Protein AF-A0A0F8Y7G0-F1 (afdb_monomer)

Foldseek 3Di:
DPPPPDDDDDDDDDADPVNLVVLWQEAQDDCFAADPPPRHGDDSHPPHCLGLNDCAAQADRVRPTHDPVQAQDQDPPRRHHRHHNVSSVRHDHHHDDPDDDDDCCQLVPVVRVVCVVVVHDSVVSD

Mean predicted aligned error: 4.8 Å

Organism: NCBI:txid412755

Secondary structure (DSSP, 8-state):
---TT--S-----PPPHHHHHHHEEEE------B-TTT-PBPTTSTT-HHHH--SSTTB-TTSSSBSGGGTTPBPTTT--B-S-GGGGGT-EEE---SS----HHHHTSSS-HHHHHHT--TTT--

InterPro domains:
  IPR007080 RNA polymerase Rpb1, domain 1 [PF04997] (7-109)
  IPR044893 RNA polymerase Rpb1, clamp domain superfamily [G3DSA:4.10.860.120] (2-116)
  IPR045867 DNA-directed RNA polymerase, subunit beta-prime [PTHR19376] (12-110)

Nearest PDB structures (foldseek):
  8e8m-assembly1_D  TM=9.750E-01  e=1.358E-19  Mycobacterium tuberculosis
  5zx3-assembly1_D  TM=9.819E-01  e=9.421E-19  Mycobacterium tuberculosis H37Rv
  6xl5-assembly1_D  TM=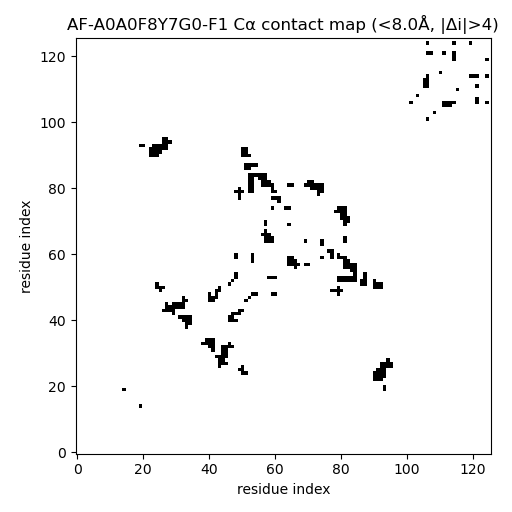9.840E-01  e=1.011E-16  Escherichia coli O157:H7
  8f1k-assembly1_J  TM=9.764E-01  e=1.235E-16  Escherichia coli
  6byu-assembly1_D  TM=9.420E-01  e=9.456E-17  Escherichia coli K-12

Solvent-accessible surface area (backbone atoms only — not comparable to full-atom values): 7721 Å² total; per-residue (Å²): 130,83,68,87,86,74,75,94,78,88,88,85,77,88,80,52,74,67,54,53,56,70,61,31,52,36,68,48,81,38,92,49,45,59,37,88,88,77,72,41,55,30,82,46,11,80,52,13,31,52,40,31,34,17,88,43,66,19,28,25,88,79,60,83,51,62,47,69,91,48,60,75,42,61,35,91,87,61,53,15,41,14,39,57,32,69,46,48,80,73,45,37,68,41,68,85,68,98,63,92,78,84,62,58,71,39,56,75,30,88,78,33,54,50,26,68,73,70,77,43,59,74,77,80,78,106

Radius of gyration: 20.08 Å; Cα contacts (8 Å, |Δi|>4): 183; chains: 1; bounding box: 44×41×51 Å

pLDDT: mean 94.13, std 6.14, range [52.28, 98.06]

Sequence (126 aa):
MLDVNYFDALKIGLTSPEQIRGWSSGEVKKPETINYRTLRPEKDGLFCEKIFGPTKDWECYCGKYKRVRFKGIICERCGVEVTRAKVRRDRMGHIELAAPVSHIWYFKGVPSRMGYFLDIAPKDLE

Structure (mmCIF, N/CA/C/O backbone):
data_AF-A0A0F8Y7G0-F1
#
_entry.id   AF-A0A0F8Y7G0-F1
#
loop_
_atom_site.group_PDB
_atom_site.id
_atom_site.type_symbol
_atom_site.label_atom_id
_atom_site.label_alt_id
_atom_site.label_comp_id
_atom_site.label_asym_id
_atom_site.label_entity_id
_atom_site.label_seq_id
_atom_site.pdbx_PDB_ins_code
_atom_site.Cartn_x
_atom_site.Cartn_y
_atom_site.Cartn_z
_atom_site.occupancy
_atom_site.B_iso_or_equiv
_atom_site.auth_seq_id
_atom_site.auth_comp_id
_atom_site.auth_asym_id
_atom_site.auth_atom_id
_atom_site.pdbx_PDB_model_num
ATOM 1 N N . MET A 1 1 ? 2.924 -16.563 15.384 1.00 52.28 1 MET A N 1
ATOM 2 C CA . MET A 1 1 ? 3.993 -15.581 15.114 1.00 52.28 1 MET A CA 1
ATOM 3 C C . MET A 1 1 ? 5.162 -16.422 14.659 1.00 52.28 1 MET A C 1
ATOM 5 O O . MET A 1 1 ? 5.548 -17.290 15.427 1.00 52.28 1 MET A O 1
ATOM 9 N N . LEU A 1 2 ? 5.567 -16.316 13.392 1.00 56.53 2 LEU A N 1
ATOM 10 C CA . LEU A 1 2 ? 6.692 -17.100 12.875 1.00 56.53 2 LEU A CA 1
ATOM 11 C C . LEU A 1 2 ? 7.938 -16.725 13.684 1.00 56.53 2 LEU A C 1
ATOM 13 O O . LEU A 1 2 ? 8.162 -15.536 13.921 1.00 56.53 2 LEU A O 1
ATOM 17 N N . ASP A 1 3 ? 8.678 -17.720 14.168 1.00 72.00 3 ASP A N 1
ATOM 18 C CA . ASP A 1 3 ? 9.954 -17.487 14.836 1.00 72.00 3 ASP A CA 1
ATOM 19 C C . ASP A 1 3 ? 10.945 -16.996 13.779 1.00 72.00 3 ASP A C 1
ATOM 21 O O . ASP A 1 3 ? 11.350 -17.740 12.889 1.00 72.00 3 ASP A O 1
ATOM 25 N N . VAL A 1 4 ? 11.263 -15.704 13.824 1.00 78.25 4 VAL A N 1
ATOM 26 C CA . VAL A 1 4 ? 12.094 -15.033 12.813 1.00 78.25 4 VAL A CA 1
ATOM 27 C C . VAL A 1 4 ? 13.563 -15.469 12.917 1.00 78.25 4 VAL A C 1
ATOM 29 O O . VAL A 1 4 ? 14.368 -15.102 12.069 1.00 78.25 4 VAL A O 1
ATOM 32 N N . ASN A 1 5 ? 13.924 -16.237 13.951 1.00 86.12 5 ASN A N 1
ATOM 33 C CA . ASN A 1 5 ? 15.307 -16.617 14.230 1.00 86.12 5 ASN A CA 1
ATOM 34 C C . ASN A 1 5 ? 15.734 -17.936 13.574 1.00 86.12 5 ASN A C 1
ATOM 36 O O . ASN A 1 5 ? 16.922 -18.243 13.588 1.00 86.12 5 ASN A O 1
ATOM 40 N N . TYR A 1 6 ? 14.801 -18.717 13.017 1.00 90.38 6 TYR A N 1
ATOM 41 C CA . TYR A 1 6 ? 15.111 -20.006 12.395 1.00 90.38 6 TYR A CA 1
ATOM 42 C C . TYR A 1 6 ? 14.722 -20.008 10.914 1.00 90.38 6 TYR A C 1
ATOM 44 O O . TYR A 1 6 ? 13.572 -20.262 10.555 1.00 90.38 6 TYR A O 1
ATOM 52 N N . PHE A 1 7 ? 15.684 -19.692 10.048 1.00 91.69 7 PHE A N 1
ATOM 53 C CA . PHE A 1 7 ? 15.539 -19.755 8.595 1.00 91.69 7 PHE A CA 1
ATOM 54 C C . PHE A 1 7 ? 16.862 -20.175 7.943 1.00 91.69 7 PHE A C 1
ATOM 56 O O . PHE A 1 7 ? 17.928 -19.752 8.384 1.00 91.69 7 PHE A O 1
ATOM 63 N N . ASP A 1 8 ? 16.789 -20.971 6.873 1.00 92.88 8 ASP A N 1
ATOM 64 C CA . ASP A 1 8 ? 17.981 -21.442 6.151 1.00 92.88 8 ASP A CA 1
ATOM 65 C C . ASP A 1 8 ? 18.531 -20.385 5.181 1.00 92.88 8 ASP A C 1
ATOM 67 O O . ASP A 1 8 ? 19.740 -20.253 5.001 1.00 92.88 8 ASP A O 1
ATOM 71 N N . ALA A 1 9 ? 17.645 -19.620 4.534 1.00 93.62 9 ALA A N 1
ATOM 72 C CA . ALA A 1 9 ? 18.017 -18.604 3.554 1.00 93.62 9 ALA A CA 1
ATOM 73 C C . ALA A 1 9 ? 16.958 -17.500 3.429 1.00 93.62 9 ALA A C 1
ATOM 75 O O . ALA A 1 9 ? 15.768 -17.721 3.655 1.00 93.62 9 ALA A O 1
ATOM 76 N N . LEU A 1 10 ? 17.398 -16.316 2.993 1.00 93.50 10 LEU A N 1
ATOM 77 C CA . LEU A 1 10 ? 16.537 -15.189 2.637 1.00 93.50 10 LEU A CA 1
ATOM 78 C C . LEU A 1 10 ? 16.584 -14.964 1.123 1.00 93.50 10 LEU A C 1
ATOM 80 O O . LEU A 1 10 ? 17.656 -14.789 0.545 1.00 93.50 10 LEU A O 1
ATOM 84 N N . LYS A 1 11 ? 15.414 -14.939 0.480 1.00 95.19 11 LYS A N 1
ATOM 85 C CA . LYS A 1 11 ? 15.280 -14.681 -0.957 1.00 95.19 11 LYS A CA 1
ATOM 86 C C . LYS A 1 11 ? 14.758 -13.269 -1.197 1.00 95.19 11 LYS A C 1
ATOM 88 O O . LYS A 1 11 ? 13.774 -12.860 -0.588 1.00 95.19 11 LYS A O 1
ATOM 93 N N . ILE A 1 12 ? 15.373 -12.571 -2.146 1.00 96.69 12 ILE A N 1
ATOM 94 C CA . ILE A 1 12 ? 14.899 -11.291 -2.679 1.00 96.69 12 ILE A CA 1
ATOM 95 C C . ILE A 1 12 ? 14.589 -11.440 -4.171 1.00 96.69 12 ILE A C 1
ATOM 97 O O . ILE A 1 12 ? 15.227 -12.228 -4.871 1.00 96.69 12 ILE A O 1
ATOM 101 N N . GLY A 1 13 ? 13.586 -10.717 -4.660 1.00 95.94 13 GLY A N 1
ATOM 102 C CA . GLY A 1 13 ? 13.169 -10.767 -6.056 1.00 95.94 13 GLY A CA 1
ATOM 103 C C . GLY A 1 13 ? 12.224 -9.627 -6.418 1.00 95.94 13 GLY A C 1
ATOM 104 O O . GLY A 1 13 ? 11.806 -8.854 -5.556 1.00 95.94 13 GLY A O 1
ATOM 105 N N . LEU A 1 14 ? 11.895 -9.533 -7.706 1.00 95.94 14 LEU A N 1
ATOM 106 C CA . LEU A 1 14 ? 10.871 -8.613 -8.194 1.00 95.94 14 LEU A CA 1
ATOM 107 C C . LEU A 1 14 ? 9.500 -9.033 -7.669 1.00 95.94 14 LEU A C 1
ATOM 109 O O . LEU A 1 14 ? 9.194 -10.222 -7.600 1.00 95.94 14 LEU A O 1
ATOM 113 N N . THR A 1 15 ? 8.685 -8.045 -7.313 1.00 96.56 15 THR A N 1
ATOM 114 C CA . THR A 1 15 ? 7.318 -8.270 -6.838 1.00 96.56 15 THR A CA 1
ATOM 115 C C . THR A 1 15 ? 6.338 -8.004 -7.975 1.00 96.56 15 THR A C 1
ATOM 117 O O . THR A 1 15 ? 6.410 -6.948 -8.605 1.00 96.56 15 THR A O 1
ATOM 120 N N . SER A 1 16 ? 5.431 -8.945 -8.245 1.00 96.75 16 SER A N 1
ATOM 121 C CA . SER A 1 16 ? 4.383 -8.750 -9.255 1.00 96.75 16 SER A CA 1
ATOM 122 C C . SER A 1 16 ? 3.255 -7.839 -8.739 1.00 96.75 16 SER A C 1
ATOM 124 O O . SER A 1 16 ? 3.051 -7.744 -7.523 1.00 96.75 16 SER A O 1
ATOM 126 N N . PRO A 1 17 ? 2.468 -7.195 -9.621 1.00 96.62 17 PRO A N 1
ATOM 127 C CA . PRO A 1 17 ? 1.308 -6.403 -9.205 1.00 96.62 17 PRO A CA 1
ATOM 128 C C . PRO A 1 17 ? 0.308 -7.198 -8.350 1.00 96.62 17 PRO A C 1
ATOM 130 O O . PRO A 1 17 ? -0.261 -6.676 -7.393 1.00 96.62 17 PRO A O 1
ATOM 133 N N . GLU A 1 18 ? 0.113 -8.482 -8.646 1.00 96.69 18 GLU A N 1
ATOM 134 C CA . GLU A 1 18 ? -0.765 -9.386 -7.893 1.00 96.69 18 GLU A CA 1
ATOM 135 C C . GLU A 1 18 ? -0.231 -9.633 -6.481 1.00 96.69 18 GLU A C 1
ATOM 137 O O . GLU A 1 18 ? -1.009 -9.641 -5.528 1.00 96.69 18 GLU A O 1
ATOM 142 N N . GLN A 1 19 ? 1.089 -9.779 -6.325 1.00 96.44 19 GLN A N 1
ATOM 143 C CA . GLN A 1 19 ? 1.719 -9.922 -5.012 1.00 96.44 19 GLN A CA 1
ATOM 144 C C . GLN A 1 19 ? 1.582 -8.643 -4.176 1.00 96.44 19 GLN A C 1
ATOM 146 O O . GLN A 1 19 ? 1.229 -8.735 -3.001 1.00 96.44 19 GLN A O 1
ATOM 151 N N . ILE A 1 20 ? 1.767 -7.458 -4.778 1.00 96.94 20 ILE A N 1
ATOM 152 C CA . ILE A 1 20 ? 1.552 -6.165 -4.097 1.00 96.94 20 ILE A CA 1
ATOM 153 C C . ILE A 1 20 ? 0.109 -6.064 -3.589 1.00 96.94 20 ILE A C 1
ATOM 155 O O . ILE A 1 20 ? -0.121 -5.709 -2.430 1.00 96.94 20 ILE A O 1
ATOM 159 N N . ARG A 1 21 ? -0.873 -6.423 -4.427 1.00 96.12 21 ARG A N 1
ATOM 160 C CA . ARG A 1 21 ? -2.288 -6.451 -4.023 1.00 96.12 21 ARG A CA 1
ATOM 161 C C . ARG A 1 21 ? -2.551 -7.493 -2.934 1.00 96.12 21 ARG A C 1
ATOM 163 O O . ARG A 1 21 ? -3.296 -7.203 -2.005 1.00 96.12 21 ARG A O 1
ATOM 170 N N . GLY A 1 22 ? -1.907 -8.659 -2.999 1.00 96.75 22 GLY A N 1
ATOM 171 C CA . GLY A 1 22 ? -2.029 -9.722 -1.997 1.00 96.75 22 GLY A CA 1
ATOM 172 C C . GLY A 1 22 ? -1.486 -9.349 -0.613 1.00 96.75 22 GLY A C 1
ATOM 173 O O . GLY A 1 22 ? -2.000 -9.823 0.397 1.00 96.75 22 GLY A O 1
ATOM 174 N N . TRP A 1 23 ? -0.479 -8.478 -0.542 1.00 96.00 23 TRP A N 1
ATOM 175 C CA . TRP A 1 23 ? 0.033 -7.939 0.723 1.00 96.00 23 TRP A CA 1
ATOM 176 C C . TRP A 1 23 ? -0.818 -6.805 1.295 1.00 96.00 23 TRP A C 1
ATOM 178 O O . TRP A 1 23 ? -0.707 -6.464 2.476 1.00 96.00 23 TRP A O 1
ATOM 188 N N . SER A 1 24 ? -1.637 -6.183 0.453 1.00 96.81 24 SER A N 1
ATOM 189 C CA . SER A 1 24 ? -2.368 -4.987 0.819 1.00 96.81 24 SER A CA 1
ATOM 190 C C . SER A 1 24 ? -3.599 -5.288 1.668 1.00 96.81 24 SER A C 1
ATOM 192 O O . SER A 1 24 ? -4.379 -6.193 1.393 1.00 96.81 24 SER A O 1
ATOM 194 N N . SER A 1 25 ? -3.824 -4.449 2.676 1.00 96.50 25 SER A N 1
ATOM 195 C CA . SER A 1 25 ? -5.058 -4.420 3.468 1.00 96.50 25 SER A CA 1
ATOM 196 C C . SER A 1 25 ? -6.112 -3.461 2.892 1.00 96.50 25 SER A C 1
ATOM 198 O O . SER A 1 25 ? -7.206 -3.340 3.444 1.00 96.50 25 SER A O 1
ATOM 200 N N . GLY A 1 26 ? -5.797 -2.753 1.802 1.00 96.88 26 GLY A N 1
ATOM 201 C CA . GLY A 1 26 ? -6.714 -1.828 1.140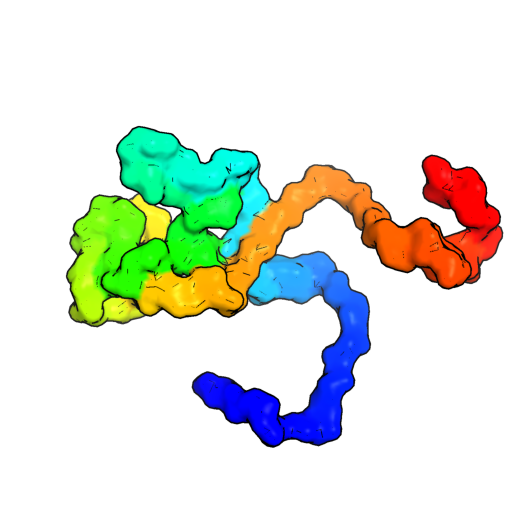 1.00 96.88 26 GLY A CA 1
ATOM 202 C C . GLY A 1 26 ? -6.025 -0.776 0.271 1.00 96.88 26 GLY A C 1
ATOM 203 O O . GLY A 1 26 ? -4.833 -0.499 0.404 1.00 96.88 26 GLY A O 1
ATOM 204 N N . GLU A 1 27 ? -6.815 -0.193 -0.625 1.00 97.69 27 GLU A N 1
ATOM 205 C CA . GLU A 1 27 ? -6.401 0.857 -1.556 1.00 97.69 27 GLU A CA 1
ATOM 206 C C . GLU A 1 27 ? -6.511 2.245 -0.903 1.00 9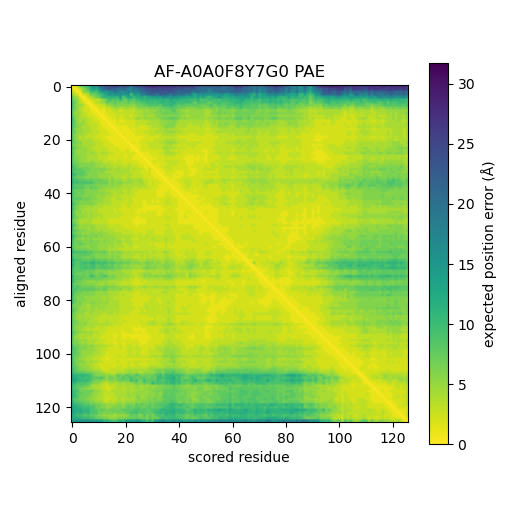7.69 27 GLU A C 1
ATOM 208 O O . GLU A 1 27 ? -7.552 2.586 -0.331 1.00 97.69 27 GLU A O 1
ATOM 213 N N . VAL A 1 28 ? -5.459 3.056 -1.008 1.00 98.00 28 VAL A N 1
ATOM 214 C CA . VAL A 1 28 ? -5.459 4.461 -0.584 1.00 98.00 28 VAL A CA 1
ATOM 215 C C . VAL A 1 28 ? -5.888 5.332 -1.760 1.00 98.00 28 VAL A C 1
ATOM 217 O O . VAL A 1 28 ? -5.206 5.387 -2.778 1.00 98.00 28 VAL A O 1
ATOM 220 N N . LYS A 1 29 ? -7.016 6.030 -1.607 1.00 96.88 29 LYS A N 1
ATOM 221 C CA . LYS A 1 29 ? -7.633 6.841 -2.677 1.00 96.88 29 LYS A CA 1
ATOM 222 C C . LYS A 1 29 ? -7.462 8.334 -2.478 1.00 96.88 29 LYS A C 1
ATOM 224 O O . LYS A 1 29 ? -7.631 9.114 -3.410 1.00 96.88 29 LYS A O 1
ATOM 229 N N . LYS A 1 30 ? -7.221 8.729 -1.235 1.00 96.88 30 LYS A N 1
ATOM 230 C CA . LYS A 1 30 ? -7.296 10.107 -0.785 1.00 96.88 30 LYS A CA 1
ATOM 231 C C . LYS A 1 30 ? -5.930 10.592 -0.304 1.00 96.88 30 LYS A C 1
ATOM 233 O O . LYS A 1 30 ? -5.262 9.856 0.424 1.00 96.88 30 LYS A O 1
ATOM 238 N N . PRO A 1 31 ? -5.503 11.807 -0.686 1.00 96.81 31 PRO A N 1
ATOM 239 C CA . PRO A 1 31 ? -4.242 12.375 -0.217 1.00 96.81 31 PRO A CA 1
ATOM 240 C C . PRO A 1 31 ? -4.322 12.858 1.237 1.00 96.81 31 PRO A C 1
ATOM 242 O O . PRO A 1 31 ? -3.289 13.114 1.858 1.00 96.81 31 PRO A O 1
ATOM 245 N N . GLU A 1 32 ? -5.526 13.009 1.795 1.00 96.75 32 GLU A N 1
ATOM 246 C CA . GLU A 1 32 ? -5.707 13.514 3.149 1.00 96.75 32 GLU A CA 1
ATOM 247 C C . GLU A 1 32 ? -5.101 12.574 4.204 1.00 96.75 32 GLU A C 1
ATOM 249 O O . GLU A 1 32 ? -5.11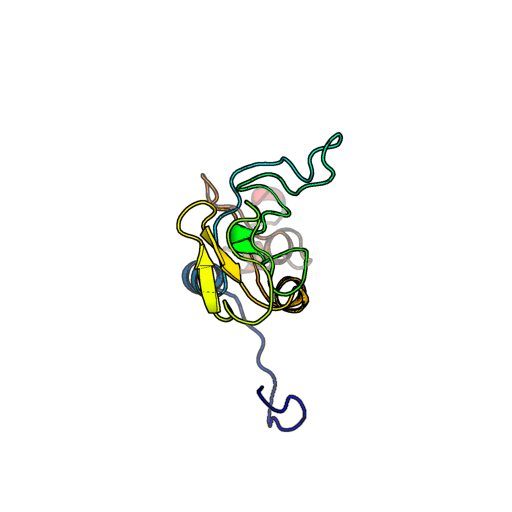1 11.345 4.094 1.00 96.75 32 GLU A O 1
ATOM 254 N N . THR A 1 33 ? -4.569 13.175 5.268 1.00 96.31 33 THR A N 1
ATOM 255 C CA . THR A 1 33 ? -3.853 12.467 6.332 1.00 96.31 33 THR A CA 1
ATOM 256 C C . THR A 1 33 ? -4.716 12.340 7.585 1.00 96.31 33 THR A C 1
ATOM 258 O O . THR A 1 33 ? -5.351 11.310 7.826 1.00 96.31 33 THR A O 1
ATOM 261 N N . ILE A 1 34 ? -4.746 13.397 8.389 1.00 96.19 34 ILE A N 1
ATOM 262 C CA . ILE A 1 34 ? -5.499 13.501 9.632 1.00 96.19 34 ILE A CA 1
ATOM 263 C C . ILE A 1 34 ? -6.289 14.802 9.633 1.00 96.19 34 ILE A C 1
ATOM 265 O O . ILE A 1 34 ? -5.854 15.833 9.120 1.00 96.19 34 ILE A O 1
ATOM 269 N N . ASN A 1 35 ? -7.454 14.767 10.257 1.00 94.81 35 ASN A N 1
ATOM 270 C CA . ASN A 1 35 ? -8.264 15.949 10.447 1.00 94.81 35 ASN A CA 1
ATOM 271 C C . ASN A 1 35 ? -7.644 16.847 11.528 1.00 94.81 35 ASN A C 1
ATOM 273 O O . ASN A 1 35 ? -7.496 16.421 12.672 1.00 94.81 35 ASN A O 1
ATOM 277 N N . TYR A 1 36 ? -7.342 18.104 11.209 1.00 94.25 36 TYR A N 1
ATOM 278 C CA . TYR A 1 36 ? -6.683 19.017 12.152 1.00 94.25 36 TYR A CA 1
ATOM 279 C C . TYR A 1 36 ? -7.533 19.372 13.386 1.00 94.25 36 TYR A C 1
ATOM 281 O O . TYR A 1 36 ? -6.977 19.687 14.433 1.00 94.25 36 TYR A O 1
ATOM 289 N N . ARG A 1 37 ? -8.871 19.317 13.295 1.00 96.25 37 ARG A N 1
ATOM 290 C CA . ARG A 1 37 ? -9.762 19.635 14.428 1.00 96.25 37 ARG A CA 1
ATOM 291 C C . ARG A 1 37 ? -9.946 18.446 15.356 1.00 96.25 37 ARG A C 1
ATOM 293 O O . ARG A 1 37 ? -9.930 18.596 16.570 1.00 96.25 37 ARG A O 1
ATOM 300 N N . THR A 1 38 ? -10.177 17.267 14.779 1.00 93.38 38 THR A N 1
ATOM 301 C CA . THR A 1 38 ? -10.513 16.063 15.558 1.00 93.38 38 THR A CA 1
ATOM 302 C C . THR A 1 38 ? -9.303 15.187 15.869 1.00 93.38 38 THR A C 1
ATOM 304 O O . THR A 1 38 ? -9.421 14.274 16.685 1.00 93.38 38 THR A O 1
ATOM 307 N N . LEU A 1 39 ? -8.161 15.445 15.221 1.00 94.38 39 LEU A N 1
ATOM 308 C CA . LEU A 1 39 ? -6.946 14.623 15.254 1.00 94.38 39 LEU A CA 1
ATOM 309 C C . LEU A 1 39 ? -7.195 13.163 14.841 1.00 94.38 39 LEU A C 1
ATOM 311 O O . LEU A 1 39 ? -6.433 12.264 15.195 1.00 94.38 39 LEU A O 1
ATOM 315 N N . ARG A 1 40 ? -8.285 12.911 14.107 1.00 94.75 40 ARG A N 1
ATOM 316 C CA . ARG A 1 40 ? -8.655 11.578 13.633 1.00 94.75 40 ARG A CA 1
ATOM 317 C C . ARG A 1 40 ? -8.179 11.358 12.197 1.00 94.75 40 ARG A C 1
ATOM 319 O O . ARG A 1 40 ? -8.264 12.292 11.400 1.00 94.75 40 ARG A O 1
ATOM 326 N N . PRO A 1 41 ? -7.718 10.144 11.846 1.00 96.25 41 PRO A N 1
ATOM 327 C CA . PRO A 1 41 ? -7.364 9.812 10.472 1.00 96.25 41 PRO A CA 1
ATOM 328 C C . PRO A 1 41 ? -8.550 9.935 9.522 1.00 96.25 41 PRO A C 1
ATOM 330 O O . PRO A 1 41 ? -9.654 9.493 9.847 1.00 96.25 41 PRO A O 1
ATOM 333 N N . GLU A 1 42 ? -8.306 10.484 8.337 1.00 95.75 42 GLU A N 1
ATOM 334 C CA . GLU A 1 42 ? -9.331 10.571 7.301 1.00 95.75 42 GLU A CA 1
ATOM 335 C C . GLU A 1 42 ? -9.599 9.196 6.664 1.00 95.75 42 GLU A C 1
ATOM 337 O O . GLU A 1 42 ? -8.724 8.325 6.561 1.00 95.75 42 GLU A O 1
ATOM 342 N N . LYS A 1 43 ? -10.853 8.970 6.258 1.00 94.44 43 LYS A N 1
ATOM 343 C CA . LYS A 1 43 ? -11.262 7.711 5.621 1.00 94.44 43 LYS A CA 1
ATOM 344 C C . LYS A 1 43 ? -10.669 7.625 4.212 1.00 94.44 43 LYS A C 1
ATOM 346 O O . LYS A 1 43 ? -10.741 8.594 3.471 1.00 94.44 43 LYS A O 1
ATOM 351 N N . ASP A 1 44 ? -10.138 6.455 3.857 1.00 95.12 44 ASP A N 1
ATOM 352 C CA . ASP A 1 44 ? -9.460 6.152 2.585 1.00 95.12 44 ASP A CA 1
ATOM 353 C C . ASP A 1 44 ? -8.175 6.974 2.332 1.00 95.12 44 ASP A C 1
ATOM 355 O O . ASP A 1 44 ? -7.607 6.909 1.241 1.00 95.12 44 ASP A O 1
ATOM 359 N N . GLY A 1 45 ? -7.717 7.722 3.346 1.00 96.38 45 GLY A N 1
ATOM 360 C CA . GLY A 1 45 ? -6.479 8.498 3.338 1.00 96.38 45 GLY A CA 1
ATOM 361 C C . GLY A 1 45 ? -5.249 7.715 3.805 1.00 96.38 45 GLY A C 1
ATOM 362 O O . GLY A 1 45 ? -5.333 6.538 4.175 1.00 96.38 45 GLY A O 1
ATOM 363 N N . LEU A 1 46 ? -4.103 8.397 3.868 1.00 96.88 46 LEU A N 1
ATOM 364 C CA . LEU A 1 46 ? -2.796 7.788 4.172 1.00 96.88 46 LEU A CA 1
ATOM 365 C C . LEU A 1 46 ? -2.702 7.142 5.564 1.00 96.88 46 LEU A C 1
ATOM 367 O O . LEU A 1 46 ? -1.878 6.260 5.778 1.00 96.88 46 LEU A O 1
ATOM 371 N N . PHE A 1 47 ? -3.548 7.551 6.513 1.00 97.25 47 PHE A N 1
ATOM 372 C CA . PHE A 1 47 ? -3.569 6.996 7.872 1.00 97.25 47 PHE A CA 1
ATOM 373 C C . PHE A 1 47 ? -4.845 6.210 8.195 1.00 97.25 47 PHE A C 1
ATOM 375 O O . PHE A 1 47 ? -5.057 5.859 9.363 1.00 97.25 47 PHE A O 1
ATOM 382 N N . CYS A 1 48 ? -5.675 5.910 7.191 1.00 97.38 48 CYS A N 1
ATOM 383 C CA . CYS A 1 48 ? -7.005 5.334 7.366 1.00 97.38 48 CYS A CA 1
ATOM 384 C C . CYS A 1 48 ? -7.013 4.089 8.269 1.00 97.38 48 CYS A C 1
ATOM 386 O O . CYS A 1 48 ? -6.346 3.088 8.004 1.00 97.38 48 CYS A O 1
ATOM 388 N N . GLU A 1 49 ? -7.836 4.112 9.320 1.00 97.06 49 GLU A N 1
ATOM 389 C CA . GLU A 1 49 ? -7.935 2.992 10.262 1.00 97.06 49 GLU A CA 1
ATOM 390 C C . GLU A 1 49 ? -8.545 1.725 9.653 1.00 97.06 49 GLU A C 1
ATOM 392 O O . GLU A 1 49 ? -8.295 0.626 10.141 1.00 97.06 49 GLU A O 1
ATOM 397 N N . LYS A 1 50 ? -9.336 1.858 8.583 1.00 96.69 50 LYS A N 1
ATOM 398 C CA . LYS A 1 50 ? -9.932 0.710 7.886 1.00 96.69 50 LYS A CA 1
ATOM 399 C C . LYS A 1 50 ? -8.859 -0.146 7.206 1.00 96.69 50 LYS A C 1
ATOM 401 O O . LYS A 1 50 ? -8.964 -1.364 7.230 1.00 96.69 50 LYS A O 1
ATOM 406 N N . ILE A 1 51 ? -7.841 0.498 6.634 1.00 97.00 51 ILE A N 1
ATOM 407 C CA . ILE A 1 51 ? -6.756 -0.155 5.892 1.00 97.00 51 ILE A CA 1
ATOM 408 C C . ILE A 1 51 ? -5.681 -0.621 6.875 1.00 97.00 51 ILE A C 1
ATOM 410 O O . ILE A 1 51 ? -5.376 -1.806 6.979 1.00 97.00 51 ILE A O 1
ATOM 414 N N . PHE A 1 52 ? -5.141 0.312 7.658 1.00 97.88 52 PHE A N 1
ATOM 415 C CA . PHE A 1 52 ? -3.960 0.054 8.482 1.00 97.88 52 PHE A CA 1
ATOM 416 C C . PHE A 1 52 ? -4.292 -0.523 9.864 1.00 97.88 52 PHE A C 1
ATOM 418 O O . PHE A 1 52 ? -3.409 -1.036 10.545 1.00 97.88 52 PHE A O 1
ATOM 425 N N . GLY A 1 53 ? -5.555 -0.481 10.291 1.00 96.50 53 GLY A N 1
ATOM 426 C CA . GLY A 1 53 ? -5.996 -0.903 11.622 1.00 96.50 53 GLY A CA 1
ATOM 427 C C . GLY A 1 53 ? -6.215 0.268 12.590 1.00 96.50 53 GLY A C 1
ATOM 428 O O . GLY A 1 53 ? -5.927 1.421 12.264 1.00 96.50 53 GLY A O 1
ATOM 429 N N . PRO A 1 54 ? -6.741 0.007 13.793 1.00 97.12 54 PRO A N 1
ATOM 430 C CA . PRO A 1 54 ? -7.196 1.052 14.707 1.00 97.12 54 PRO A CA 1
ATOM 431 C C . PRO A 1 54 ? -6.033 1.843 15.324 1.00 97.12 54 PRO A C 1
ATOM 433 O O . PRO A 1 54 ? -4.974 1.280 15.599 1.00 97.12 54 PRO A O 1
ATOM 436 N N . THR A 1 55 ? -6.221 3.143 15.581 1.00 96.00 55 THR A N 1
ATOM 437 C CA . THR A 1 55 ? -5.199 3.977 16.254 1.00 96.00 55 THR A CA 1
ATOM 438 C C . THR A 1 55 ? -5.094 3.658 17.746 1.00 96.00 55 THR A C 1
ATOM 440 O O . THR A 1 55 ? -4.028 3.793 18.344 1.00 96.00 55 THR A O 1
ATOM 443 N N . LYS A 1 56 ? -6.199 3.221 18.357 1.00 95.19 56 LYS A N 1
ATOM 444 C CA . LYS A 1 56 ? -6.285 2.841 19.770 1.00 95.19 56 LYS A CA 1
ATOM 445 C C . LYS A 1 56 ? -6.583 1.355 19.901 1.00 95.19 56 LYS A C 1
ATOM 447 O O . LYS A 1 56 ? -7.348 0.796 19.120 1.00 95.19 56 LYS A O 1
ATOM 452 N N . ASP A 1 57 ? -6.007 0.726 20.918 1.00 95.88 57 ASP A N 1
ATOM 453 C CA . ASP A 1 57 ? -6.225 -0.694 21.169 1.00 95.88 57 ASP A CA 1
ATOM 454 C C . ASP A 1 57 ? -7.709 -0.996 21.404 1.00 95.88 57 ASP A C 1
ATOM 456 O O . ASP A 1 57 ? -8.350 -0.426 22.290 1.00 95.88 57 ASP A O 1
ATOM 460 N N . TRP A 1 58 ? -8.239 -1.947 20.633 1.00 95.44 58 TRP A N 1
ATOM 461 C CA . TRP A 1 58 ? -9.605 -2.452 20.775 1.00 95.44 58 TRP A CA 1
ATOM 462 C C . TRP A 1 58 ? -10.705 -1.387 20.625 1.00 95.44 58 TRP A C 1
ATOM 464 O O . TRP A 1 58 ? -11.788 -1.529 21.202 1.00 95.44 58 TRP A O 1
ATOM 474 N N . GLU A 1 59 ? -10.457 -0.326 19.857 1.00 96.12 59 GLU A N 1
ATOM 475 C CA . GLU A 1 59 ? -11.443 0.712 19.550 1.00 96.12 59 GLU A CA 1
ATOM 476 C C . GLU A 1 59 ? -11.557 0.910 18.036 1.00 96.12 59 GLU A C 1
ATOM 478 O O . GLU A 1 59 ? -10.568 1.110 17.340 1.00 96.12 59 GLU A O 1
ATOM 483 N N . CYS A 1 60 ? -12.784 0.852 17.518 1.00 95.50 60 CYS A N 1
ATOM 484 C CA . CYS A 1 60 ? -13.059 1.179 16.119 1.00 95.50 60 CYS A CA 1
ATOM 485 C C . CYS A 1 60 ? -13.217 2.698 15.915 1.00 95.50 60 CYS A C 1
ATOM 487 O O . CYS A 1 60 ? -13.662 3.408 16.821 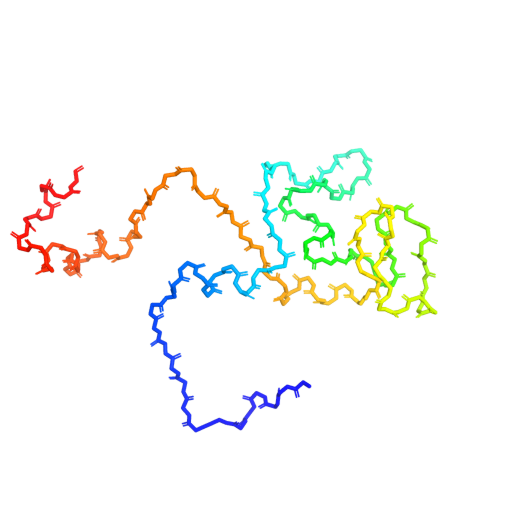1.00 95.50 60 CYS A O 1
ATOM 489 N N . TYR A 1 61 ? -12.981 3.181 14.691 1.00 95.50 61 TYR A N 1
ATOM 490 C CA . TYR A 1 61 ? -13.083 4.602 14.320 1.00 95.50 61 TYR A CA 1
ATOM 491 C C . TYR A 1 61 ? -14.368 5.306 14.791 1.00 95.50 61 TYR A C 1
ATOM 493 O O . TYR A 1 61 ? -14.334 6.401 15.359 1.00 95.50 61 TYR A O 1
ATOM 501 N N . CYS A 1 62 ? -15.533 4.682 14.572 1.00 94.88 62 CYS A N 1
ATOM 502 C CA . CYS A 1 62 ? -16.824 5.296 14.904 1.00 94.88 62 CYS A CA 1
ATOM 503 C C . CYS A 1 62 ? -17.168 5.250 16.402 1.00 94.88 62 CYS A C 1
ATOM 505 O O . CYS A 1 62 ? -18.150 5.859 16.820 1.00 94.88 62 CYS A O 1
ATOM 507 N N . GLY A 1 63 ? -16.393 4.520 17.208 1.00 93.31 63 GLY A N 1
ATOM 508 C CA . GLY A 1 63 ? -16.611 4.372 18.644 1.00 93.31 63 GLY A CA 1
ATOM 509 C C . GLY A 1 63 ? -17.746 3.424 19.051 1.00 93.31 63 GLY A C 1
ATOM 510 O O . GLY A 1 63 ? -18.003 3.316 20.247 1.00 93.31 63 GLY A O 1
ATOM 511 N N . LYS A 1 64 ? -18.404 2.725 18.111 1.00 95.69 64 LYS A N 1
ATOM 512 C CA . LYS A 1 64 ? -19.446 1.724 18.422 1.00 95.69 64 LYS A CA 1
ATOM 513 C C . LYS A 1 64 ? -18.880 0.546 19.216 1.00 95.69 64 LYS A C 1
ATOM 515 O O . LYS A 1 64 ? -19.404 0.188 20.267 1.00 95.69 64 LYS A O 1
ATOM 520 N N . TYR A 1 65 ? -17.796 -0.040 18.715 1.00 96.00 65 TYR A N 1
ATOM 521 C CA . TYR A 1 65 ? -17.087 -1.125 19.380 1.00 96.00 65 TYR A CA 1
ATOM 522 C C . TYR A 1 65 ? -15.870 -0.581 20.117 1.00 96.00 65 TYR A C 1
ATOM 524 O O . TYR A 1 65 ? -15.001 0.061 19.519 1.00 96.00 65 TYR A O 1
ATOM 532 N N . LYS A 1 66 ? -15.844 -0.843 21.426 1.00 93.56 66 LYS A N 1
ATOM 533 C CA . LYS A 1 66 ? -14.774 -0.477 22.355 1.00 93.56 66 LYS A CA 1
ATOM 534 C C . LYS A 1 66 ? -14.518 -1.618 23.332 1.00 93.56 66 LYS A C 1
ATOM 536 O O . LYS A 1 66 ? -15.477 -2.265 23.769 1.00 93.56 66 LYS A O 1
ATOM 541 N N . ARG A 1 67 ? -13.265 -1.742 23.779 1.00 92.31 67 ARG A N 1
ATOM 542 C CA . ARG A 1 67 ? -12.759 -2.744 24.737 1.00 92.31 67 ARG A CA 1
ATOM 543 C C . ARG A 1 67 ? -12.543 -4.124 24.109 1.00 92.31 67 ARG A C 1
ATOM 545 O O . ARG A 1 67 ? -13.120 -4.477 23.086 1.00 92.31 67 ARG A O 1
ATOM 552 N N . VAL A 1 68 ? -11.744 -4.932 24.806 1.00 94.94 68 VAL A N 1
ATOM 553 C CA . VAL A 1 68 ? -11.239 -6.248 24.367 1.00 94.94 68 VAL A CA 1
ATOM 554 C C . VAL A 1 68 ? -12.344 -7.255 24.017 1.00 94.94 68 VAL A C 1
ATOM 556 O O . VAL A 1 68 ? -12.117 -8.151 23.212 1.00 94.94 68 VAL A O 1
ATOM 559 N N . ARG A 1 69 ? -13.556 -7.107 24.569 1.00 94.94 69 ARG A N 1
ATOM 560 C CA . ARG A 1 69 ? -14.678 -8.040 24.341 1.00 94.94 69 ARG A CA 1
ATOM 561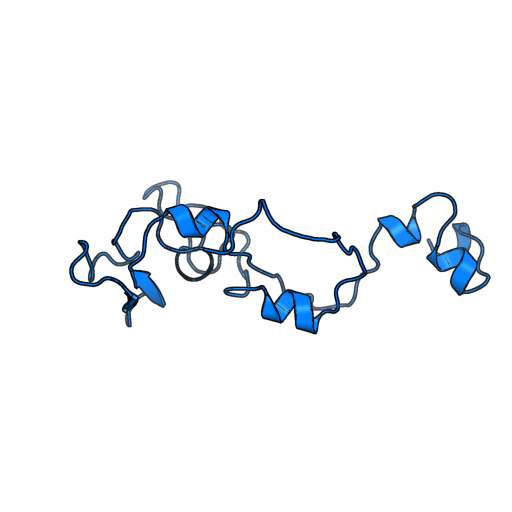 C C . ARG A 1 69 ? -15.091 -8.191 22.873 1.00 94.94 69 ARG A C 1
ATOM 563 O O . ARG A 1 69 ? -15.653 -9.213 22.515 1.00 94.94 69 ARG A O 1
ATOM 570 N N . PHE A 1 70 ? -14.822 -7.184 22.039 1.00 93.88 70 PHE A N 1
ATOM 571 C CA . PHE A 1 70 ? -15.153 -7.196 20.609 1.00 93.88 70 PHE A CA 1
ATOM 572 C C . PHE A 1 70 ? -13.955 -7.568 19.726 1.00 93.88 70 PHE A C 1
ATOM 574 O O . PHE A 1 70 ? -13.940 -7.247 18.541 1.00 93.88 70 PHE A O 1
ATOM 581 N N . LYS A 1 71 ? -12.924 -8.198 20.300 1.00 94.19 71 LYS A N 1
ATOM 582 C CA . LYS A 1 71 ? -11.718 -8.633 19.589 1.00 94.19 71 LYS A CA 1
ATOM 583 C C . LYS A 1 71 ? -12.063 -9.391 18.301 1.00 94.19 71 LYS A C 1
ATOM 585 O O . LYS A 1 71 ? -12.793 -10.374 18.342 1.00 94.19 71 LYS A O 1
ATOM 590 N N . GLY A 1 72 ? -11.480 -8.951 17.187 1.00 92.62 72 GLY A N 1
ATOM 591 C CA . GLY A 1 72 ? -11.619 -9.586 15.871 1.00 92.62 72 GLY A CA 1
ATOM 592 C C . GLY A 1 72 ? -12.900 -9.229 15.112 1.00 92.62 72 GLY A C 1
ATOM 593 O O . GLY A 1 72 ? -13.064 -9.659 13.977 1.00 92.62 72 GLY A O 1
ATOM 594 N N . ILE A 1 73 ? -13.798 -8.426 15.692 1.00 95.75 73 ILE A N 1
ATOM 595 C CA . ILE A 1 73 ? -14.995 -7.954 14.988 1.00 95.75 73 ILE A CA 1
ATOM 596 C C . ILE A 1 73 ? -14.613 -6.822 14.033 1.00 95.75 73 ILE A C 1
ATOM 598 O O . ILE A 1 73 ? -13.943 -5.861 14.421 1.00 95.75 73 ILE A O 1
ATOM 602 N N . ILE A 1 74 ? -15.090 -6.910 12.793 1.00 96.75 74 ILE A N 1
ATOM 603 C CA . ILE A 1 74 ? -15.039 -5.817 11.820 1.00 96.75 74 ILE A CA 1
ATOM 604 C C . ILE A 1 74 ? -16.298 -4.973 11.999 1.00 96.75 74 ILE A C 1
ATOM 606 O O . ILE A 1 74 ? -17.414 -5.473 11.885 1.00 96.75 74 ILE A O 1
ATOM 610 N N . CYS A 1 75 ? -16.131 -3.687 12.298 1.00 96.31 75 CYS A N 1
ATOM 611 C CA . CYS A 1 75 ? -17.267 -2.804 12.524 1.00 96.31 75 CYS A CA 1
ATOM 612 C C . CYS A 1 75 ? -18.088 -2.598 11.242 1.00 96.31 75 CYS A C 1
ATOM 614 O O . CYS A 1 75 ? -17.566 -2.067 10.266 1.00 96.31 75 CYS A O 1
ATOM 616 N N . GLU A 1 76 ? -19.388 -2.887 11.257 1.00 95.94 76 GLU A N 1
ATOM 617 C CA . GLU A 1 76 ? -20.266 -2.700 10.090 1.00 95.94 76 GLU A CA 1
ATOM 618 C C . GLU A 1 76 ? -20.448 -1.230 9.670 1.00 95.94 76 GLU A C 1
ATOM 620 O O . GLU A 1 76 ? -20.758 -0.951 8.516 1.00 95.94 76 GLU A O 1
ATOM 625 N N . ARG A 1 77 ? -20.211 -0.268 10.575 1.00 94.75 77 ARG A N 1
ATOM 626 C CA . ARG A 1 77 ? -20.336 1.169 10.268 1.00 94.75 77 ARG A CA 1
ATOM 627 C C . ARG A 1 77 ? -19.068 1.775 9.666 1.00 94.75 77 ARG A C 1
ATOM 629 O O . ARG A 1 77 ? -19.157 2.554 8.723 1.00 94.75 77 ARG A O 1
ATOM 636 N N . CYS A 1 78 ? -17.896 1.489 10.237 1.00 94.50 78 CYS A N 1
ATOM 637 C CA . CYS A 1 78 ? -16.632 2.095 9.789 1.00 94.50 78 CYS A CA 1
ATOM 638 C C . CYS A 1 78 ? -15.682 1.133 9.066 1.00 94.50 78 CYS A C 1
ATOM 640 O O . CYS A 1 78 ? -14.702 1.591 8.487 1.00 94.50 78 CYS A O 1
ATOM 642 N N . GLY A 1 79 ? -15.949 -0.173 9.083 1.00 94.56 79 GLY A N 1
ATOM 643 C CA . GLY A 1 79 ? -15.102 -1.200 8.471 1.00 94.56 79 GLY A CA 1
ATOM 644 C C . GLY A 1 79 ? -13.786 -1.461 9.206 1.00 94.56 79 GLY A C 1
ATOM 645 O O . GLY A 1 79 ? -12.964 -2.215 8.706 1.00 94.56 79 GLY A O 1
ATOM 646 N N . VAL A 1 80 ? -13.561 -0.834 10.366 1.00 96.94 80 VAL A N 1
ATOM 647 C CA . VAL A 1 80 ? -12.334 -1.019 11.153 1.00 96.94 80 VAL A CA 1
ATOM 648 C C . VAL A 1 80 ? -12.444 -2.291 11.978 1.00 96.94 80 VAL A C 1
ATOM 650 O O . VAL A 1 80 ? -13.424 -2.487 12.701 1.00 96.94 80 VAL A O 1
ATOM 653 N N . GLU A 1 81 ? -11.419 -3.125 11.889 1.00 96.81 81 GLU A N 1
ATOM 654 C CA . GLU A 1 81 ? -11.265 -4.308 12.724 1.00 96.81 81 GLU A CA 1
ATOM 655 C C . GLU A 1 81 ? -10.818 -3.932 14.138 1.00 96.81 81 GLU A C 1
ATOM 657 O O . GLU A 1 81 ? -9.864 -3.176 14.344 1.00 96.81 81 GLU A O 1
ATOM 662 N N . VAL A 1 82 ? -11.495 -4.492 15.135 1.00 97.12 82 VAL A N 1
ATOM 663 C CA . VAL A 1 82 ? -11.188 -4.270 16.545 1.00 97.12 82 VAL A CA 1
ATOM 664 C C . VAL A 1 82 ? -10.032 -5.182 16.963 1.00 97.12 82 VAL A C 1
ATOM 666 O O . VAL A 1 82 ? -10.216 -6.322 17.396 1.00 97.12 82 VAL A O 1
ATOM 669 N N . THR A 1 83 ? -8.818 -4.656 16.831 1.00 96.75 83 THR A N 1
ATOM 670 C CA . THR A 1 83 ? -7.559 -5.334 17.165 1.00 96.75 83 THR A CA 1
ATOM 671 C C . THR A 1 83 ? -6.609 -4.393 17.917 1.00 96.75 83 THR A C 1
ATOM 673 O O . THR A 1 83 ? -6.990 -3.287 18.307 1.00 96.75 83 THR A O 1
ATOM 676 N N . ARG A 1 84 ? -5.378 -4.833 18.186 1.00 96.50 84 ARG A N 1
ATOM 677 C CA . ARG A 1 84 ? -4.336 -3.978 18.773 1.00 96.50 84 ARG A CA 1
ATOM 678 C C . ARG A 1 84 ? -3.821 -2.989 17.733 1.00 96.50 84 ARG A C 1
ATOM 680 O O . ARG A 1 84 ? -3.582 -3.378 16.594 1.00 96.50 84 ARG A O 1
ATOM 687 N N . ALA A 1 85 ? -3.513 -1.765 18.141 1.00 96.19 85 ALA A N 1
ATOM 688 C CA . ALA A 1 85 ? -2.914 -0.744 17.284 1.00 96.19 85 ALA A CA 1
ATOM 689 C C . ALA A 1 85 ? -1.539 -1.160 16.728 1.00 96.19 85 ALA A C 1
ATOM 691 O O . ALA A 1 85 ? -1.086 -0.625 15.718 1.00 96.19 85 ALA A O 1
ATOM 692 N N . LYS A 1 86 ? -0.889 -2.166 17.337 1.00 96.38 86 LYS A N 1
ATOM 693 C CA . LYS A 1 86 ? 0.368 -2.757 16.850 1.00 96.38 86 LYS A CA 1
ATOM 694 C C . LYS A 1 86 ? 0.293 -3.201 15.383 1.00 96.38 86 LYS A C 1
ATOM 696 O O . LYS A 1 86 ? 1.287 -3.043 14.684 1.00 96.38 86 LYS A O 1
ATOM 701 N N . VAL A 1 87 ? -0.866 -3.670 14.905 1.00 96.31 87 VAL A N 1
ATOM 702 C CA . VAL A 1 87 ? -1.023 -4.131 13.510 1.00 96.31 87 VAL A CA 1
ATOM 703 C C . VAL A 1 87 ? -0.727 -3.037 12.480 1.00 96.31 87 VAL A C 1
ATOM 705 O O . VAL A 1 87 ? -0.361 -3.359 11.356 1.00 96.31 87 VAL A O 1
ATOM 708 N N . ARG A 1 88 ? -0.814 -1.751 12.861 1.00 96.69 88 ARG A N 1
ATOM 709 C CA . ARG A 1 88 ? -0.478 -0.610 11.990 1.00 96.69 88 ARG A CA 1
ATOM 710 C C . ARG A 1 88 ? 0.990 -0.578 11.565 1.00 96.69 88 ARG A C 1
ATOM 712 O O . ARG A 1 88 ? 1.331 0.166 10.657 1.00 96.69 88 ARG A O 1
ATOM 719 N N . ARG A 1 89 ? 1.857 -1.336 12.243 1.00 96.00 89 ARG A N 1
ATOM 720 C CA . ARG A 1 89 ? 3.279 -1.479 11.897 1.00 96.00 89 ARG A CA 1
ATOM 721 C C . ARG A 1 89 ? 3.536 -2.587 10.876 1.00 96.00 89 ARG A C 1
ATOM 723 O O . ARG A 1 89 ? 4.596 -2.587 10.268 1.00 96.00 89 ARG A O 1
ATOM 730 N N . ASP A 1 90 ? 2.570 -3.488 10.702 1.00 94.56 90 ASP A N 1
ATOM 731 C CA . ASP A 1 90 ? 2.708 -4.689 9.875 1.00 94.56 90 ASP A CA 1
ATOM 732 C C . ASP A 1 90 ? 1.805 -4.634 8.626 1.00 94.56 90 ASP A C 1
ATOM 734 O O . ASP A 1 90 ? 2.138 -5.202 7.588 1.00 94.56 90 ASP A O 1
ATOM 738 N N . ARG A 1 91 ? 0.649 -3.954 8.699 1.00 96.44 91 ARG A N 1
ATOM 739 C CA . ARG A 1 91 ? -0.295 -3.829 7.576 1.00 96.44 91 ARG A CA 1
ATOM 740 C C . ARG A 1 91 ? 0.197 -2.836 6.536 1.00 96.44 91 ARG A C 1
ATOM 742 O O . ARG A 1 91 ? 0.449 -1.675 6.848 1.00 96.44 91 ARG A O 1
ATOM 749 N N . MET A 1 92 ? 0.226 -3.280 5.284 1.00 97.31 92 MET A N 1
ATOM 750 C CA . MET A 1 92 ? 0.543 -2.444 4.131 1.00 97.31 92 MET A CA 1
ATOM 751 C C . MET A 1 92 ? -0.729 -1.991 3.406 1.00 97.31 92 MET A C 1
ATOM 753 O O . MET A 1 92 ? -1.747 -2.684 3.400 1.00 97.31 92 MET A O 1
ATOM 757 N N . GLY A 1 93 ? -0.659 -0.820 2.781 1.00 97.06 93 GLY A N 1
ATOM 758 C CA . GLY A 1 93 ? -1.645 -0.323 1.822 1.00 97.06 93 GLY A CA 1
ATOM 759 C C . GLY A 1 93 ? -1.055 -0.346 0.413 1.00 97.06 93 GLY A C 1
ATOM 760 O O . GLY A 1 93 ? 0.148 -0.534 0.250 1.00 97.06 93 GLY A O 1
ATOM 761 N N . HIS A 1 94 ? -1.892 -0.169 -0.602 1.00 97.88 94 HIS A N 1
ATOM 762 C CA . HIS A 1 94 ? -1.429 0.051 -1.975 1.00 97.88 94 HIS A CA 1
ATOM 763 C C . HIS A 1 94 ? -2.173 1.230 -2.604 1.00 97.88 94 HIS A C 1
ATOM 765 O O . HIS A 1 94 ? -3.196 1.675 -2.083 1.00 97.88 94 HIS A O 1
ATOM 771 N N . ILE A 1 95 ? -1.648 1.731 -3.716 1.00 98.06 95 ILE A N 1
ATOM 772 C CA . ILE A 1 95 ? -2.305 2.722 -4.568 1.00 98.06 95 ILE A CA 1
ATOM 773 C C . ILE A 1 95 ? -2.469 2.062 -5.926 1.00 98.06 95 ILE A C 1
ATOM 775 O O . ILE A 1 95 ? -1.494 1.517 -6.447 1.00 98.06 95 ILE A O 1
ATOM 779 N N . GLU A 1 96 ? -3.679 2.101 -6.479 1.00 97.44 96 GLU A N 1
ATOM 780 C CA . GLU A 1 96 ? -3.859 1.725 -7.874 1.00 97.44 96 GLU A CA 1
ATOM 781 C C . GLU A 1 96 ? -3.502 2.885 -8.793 1.00 97.44 96 GLU A C 1
ATOM 783 O O . GLU A 1 96 ? -3.962 4.016 -8.614 1.00 97.44 96 GLU A O 1
ATOM 788 N N . LEU A 1 97 ? -2.657 2.598 -9.775 1.00 97.56 97 LEU A N 1
ATOM 789 C CA . LEU A 1 97 ? -2.201 3.596 -10.727 1.00 97.56 97 LEU A CA 1
ATOM 790 C C . LEU A 1 97 ? -3.088 3.542 -11.965 1.00 97.56 97 LEU A C 1
ATOM 792 O O . LEU A 1 97 ? -3.298 2.488 -12.556 1.00 97.56 97 LEU A O 1
ATOM 796 N N . ALA A 1 98 ? -3.563 4.707 -12.402 1.00 97.44 98 ALA A N 1
ATOM 797 C CA . ALA A 1 98 ? -4.353 4.811 -13.627 1.00 97.44 98 ALA A CA 1
ATOM 798 C C . ALA A 1 98 ? -3.538 4.484 -14.895 1.00 97.44 98 ALA A C 1
ATOM 800 O O . ALA A 1 98 ? -4.114 4.163 -15.931 1.00 97.44 98 ALA A O 1
ATOM 801 N N . ALA A 1 99 ? -2.207 4.574 -14.816 1.00 97.69 99 ALA A N 1
ATOM 802 C CA . ALA A 1 99 ? -1.284 4.270 -15.899 1.00 97.69 99 ALA A CA 1
ATOM 803 C C . ALA A 1 99 ? -0.045 3.534 -15.358 1.00 97.69 99 ALA A C 1
ATOM 805 O O . ALA A 1 99 ? 0.367 3.783 -14.220 1.00 97.69 99 ALA A O 1
ATOM 806 N N . PRO A 1 100 ? 0.568 2.640 -16.155 1.00 97.38 100 PRO A N 1
ATOM 807 C CA . PRO A 1 100 ? 1.800 1.969 -15.766 1.00 97.38 100 PRO A CA 1
ATOM 808 C C . PRO A 1 100 ? 2.953 2.969 -15.631 1.00 97.38 100 PRO A C 1
ATOM 810 O O . PRO A 1 100 ? 3.036 3.953 -16.363 1.00 97.38 100 PRO A O 1
ATOM 813 N N . VAL A 1 101 ? 3.869 2.682 -14.707 1.00 97.25 101 VAL A N 1
ATOM 814 C CA . VAL A 1 101 ? 5.065 3.494 -14.455 1.00 97.25 101 VAL A CA 1
ATOM 815 C C . VAL A 1 101 ? 6.303 2.606 -14.396 1.00 97.25 101 VAL A C 1
ATOM 817 O O . VAL A 1 101 ? 6.247 1.465 -13.933 1.00 97.25 101 VAL A O 1
ATOM 820 N N . SER A 1 102 ? 7.442 3.129 -14.845 1.00 94.75 102 SER A N 1
ATOM 821 C CA . SER A 1 102 ? 8.733 2.452 -14.722 1.00 94.75 102 SER A CA 1
ATOM 822 C C . SER A 1 102 ? 9.331 2.661 -13.333 1.00 94.75 102 SER A C 1
ATOM 824 O O . SER A 1 102 ? 9.332 3.776 -12.808 1.00 94.75 102 SER A O 1
ATOM 826 N N . HIS A 1 103 ? 9.928 1.619 -12.758 1.00 96.19 103 HIS A N 1
ATOM 827 C CA . HIS A 1 103 ? 10.630 1.749 -11.486 1.00 96.19 103 HIS A CA 1
ATOM 828 C C . HIS A 1 103 ? 12.024 2.370 -11.687 1.00 96.19 103 HIS A C 1
ATOM 830 O O . HIS A 1 103 ? 12.872 1.818 -12.393 1.00 96.19 103 HIS A O 1
ATOM 836 N N . ILE A 1 104 ? 12.288 3.493 -11.011 1.00 95.19 104 ILE A N 1
ATOM 837 C CA . ILE A 1 104 ? 13.492 4.319 -11.213 1.00 95.19 104 ILE A CA 1
ATOM 838 C C . ILE A 1 104 ? 14.814 3.549 -11.056 1.00 95.19 104 ILE A C 1
ATOM 840 O O . ILE A 1 104 ? 15.760 3.817 -11.791 1.00 95.19 104 ILE A O 1
ATOM 844 N N . TRP A 1 105 ? 14.878 2.551 -10.164 1.00 94.62 105 TRP A N 1
ATOM 845 C CA . TRP A 1 105 ? 16.081 1.723 -9.973 1.00 94.62 105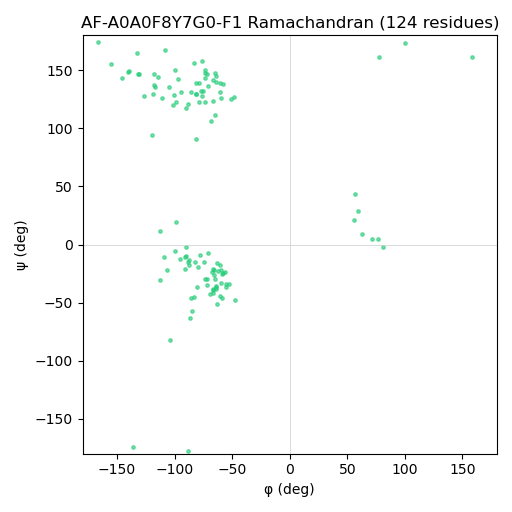 TRP A CA 1
ATOM 846 C C . TRP A 1 105 ? 16.521 0.963 -11.232 1.00 94.62 105 TRP A C 1
ATOM 848 O O . TRP A 1 105 ? 17.719 0.780 -11.431 1.00 94.62 105 TRP A O 1
ATOM 858 N N . TYR A 1 106 ? 15.584 0.536 -12.085 1.00 94.25 106 TYR A N 1
ATOM 859 C CA . TYR A 1 106 ? 15.908 -0.198 -13.318 1.00 94.25 106 TYR A CA 1
ATOM 860 C C . TYR A 1 106 ? 16.095 0.727 -14.521 1.00 94.25 106 TYR A C 1
ATOM 862 O O . TYR A 1 106 ? 16.758 0.341 -15.483 1.00 94.25 106 TYR A O 1
ATOM 870 N N . PHE A 1 107 ? 15.550 1.943 -14.439 1.00 91.44 107 PHE A N 1
ATOM 871 C CA . PHE A 1 107 ? 15.656 2.966 -15.472 1.00 91.44 107 PHE A CA 1
ATOM 872 C C . PHE A 1 107 ? 16.933 3.812 -15.329 1.00 91.44 107 PHE A C 1
ATOM 874 O O . PHE A 1 107 ? 17.802 3.745 -16.197 1.00 91.44 107 PHE A O 1
ATOM 881 N N . LYS A 1 108 ? 17.079 4.562 -14.226 1.00 90.44 108 LYS A N 1
ATOM 882 C CA . LYS A 1 108 ? 18.196 5.502 -13.988 1.00 90.44 108 LYS A CA 1
ATOM 883 C C . LYS A 1 108 ? 19.404 4.879 -13.284 1.00 90.44 108 LYS A C 1
ATOM 885 O O . LYS A 1 108 ? 20.440 5.531 -13.180 1.00 90.44 108 LYS A O 1
ATOM 890 N N . GLY A 1 109 ? 19.287 3.653 -12.769 1.00 89.38 109 GLY A N 1
ATOM 891 C CA . G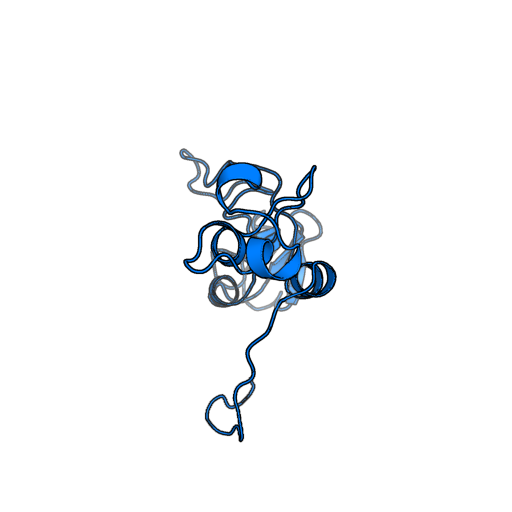LY A 1 109 ? 20.432 2.943 -12.195 1.00 89.38 109 GLY A CA 1
ATOM 892 C C . GLY A 1 109 ? 21.544 2.807 -13.234 1.00 89.38 109 GLY A C 1
ATOM 893 O O . GLY A 1 109 ? 21.254 2.541 -14.393 1.00 89.38 109 GLY A O 1
ATOM 894 N N . VAL A 1 110 ? 22.805 3.006 -12.848 1.00 90.50 110 VAL A N 1
ATOM 895 C CA . VAL A 1 110 ? 23.954 2.842 -13.753 1.00 90.50 110 VAL A CA 1
ATOM 896 C C . VAL A 1 110 ? 24.608 1.484 -13.467 1.00 90.50 110 VAL A C 1
ATOM 898 O O . VAL A 1 110 ? 25.041 1.268 -12.335 1.00 90.50 110 VAL A O 1
ATOM 901 N N . PRO A 1 111 ? 24.698 0.557 -14.441 1.00 89.00 111 PRO A N 1
ATOM 902 C CA . PRO A 1 111 ? 24.141 0.627 -15.798 1.00 89.00 111 PRO A CA 1
ATOM 903 C C . PRO A 1 111 ? 22.611 0.452 -15.842 1.00 89.00 111 PRO A C 1
ATOM 905 O O . PRO A 1 111 ? 22.050 -0.284 -15.024 1.00 89.00 111 PRO A O 1
ATOM 908 N N . SER A 1 112 ? 21.946 1.080 -16.828 1.00 92.31 112 SER A N 1
ATOM 909 C CA . SER A 1 112 ? 20.482 1.005 -16.977 1.00 92.31 112 SER A CA 1
ATOM 910 C C . SER A 1 112 ? 20.058 -0.419 -17.303 1.00 92.31 112 SER A C 1
ATOM 912 O O . SER A 1 112 ? 20.339 -0.929 -18.386 1.00 92.31 112 SER A O 1
ATOM 914 N N . ARG A 1 113 ? 19.374 -1.081 -16.365 1.00 94.56 113 ARG A N 1
ATOM 915 C CA . ARG A 1 113 ? 18.933 -2.472 -16.547 1.00 94.56 113 ARG A CA 1
ATOM 916 C C . ARG A 1 113 ? 17.923 -2.585 -17.686 1.00 94.56 113 ARG A C 1
ATOM 918 O O . ARG A 1 113 ? 17.966 -3.562 -18.423 1.00 94.56 113 ARG A O 1
ATOM 925 N N . MET A 1 114 ? 17.069 -1.574 -17.851 1.00 94.12 114 MET A N 1
ATOM 926 C CA . MET A 1 114 ? 16.125 -1.494 -18.969 1.00 94.12 114 MET A CA 1
ATOM 927 C C . MET A 1 114 ? 16.834 -1.256 -20.305 1.00 94.12 114 MET A C 1
ATOM 929 O O . MET A 1 114 ? 16.514 -1.938 -21.273 1.00 94.12 114 MET A O 1
ATOM 933 N N . GLY A 1 115 ? 17.829 -0.361 -20.348 1.00 93.81 115 GLY A N 1
ATOM 934 C CA . GLY A 1 115 ? 18.617 -0.121 -21.563 1.00 93.81 115 GLY A CA 1
ATOM 935 C C . GLY A 1 115 ? 19.350 -1.359 -22.053 1.00 93.81 115 GLY A C 1
ATOM 936 O O . GLY A 1 115 ? 19.252 -1.699 -23.225 1.00 93.81 115 GLY A O 1
ATOM 937 N N . TYR A 1 116 ? 19.978 -2.101 -21.141 1.00 93.56 116 TYR A N 1
ATOM 938 C CA . TYR A 1 116 ? 20.609 -3.379 -21.481 1.00 93.56 116 TYR A CA 1
ATOM 939 C C . TYR A 1 116 ? 19.612 -4.436 -21.958 1.00 93.56 116 TYR A C 1
ATOM 941 O O . TYR A 1 116 ? 19.945 -5.242 -22.818 1.00 93.56 116 TYR A O 1
ATOM 949 N N . PHE A 1 117 ? 18.409 -4.468 -21.383 1.00 94.88 117 PHE A N 1
ATOM 950 C CA . PHE A 1 117 ? 17.400 -5.457 -21.754 1.00 94.88 117 PHE A CA 1
ATOM 951 C C . PHE A 1 117 ? 16.803 -5.196 -23.143 1.00 94.88 117 PHE A C 1
ATOM 953 O O . PHE A 1 117 ? 16.484 -6.145 -23.853 1.00 94.88 117 PHE A O 1
ATOM 960 N N . LEU A 1 118 ? 16.644 -3.924 -23.518 1.00 95.38 118 LEU A N 1
ATOM 961 C CA . LEU A 1 118 ? 16.017 -3.512 -24.777 1.00 95.38 118 LEU A CA 1
ATOM 962 C C . LEU A 1 118 ? 17.019 -3.147 -25.884 1.00 95.38 118 LEU A C 1
ATOM 964 O O . LEU A 1 118 ? 16.584 -2.883 -26.997 1.00 95.38 118 LEU A O 1
ATOM 968 N N . ASP A 1 119 ? 18.320 -3.125 -25.584 1.00 93.81 119 ASP A N 1
ATOM 969 C CA . ASP A 1 119 ? 19.384 -2.620 -26.466 1.00 93.81 119 ASP A CA 1
ATOM 970 C C . ASP A 1 119 ? 19.163 -1.157 -26.907 1.00 93.81 119 ASP A C 1
ATOM 972 O O . ASP A 1 119 ? 19.303 -0.785 -28.069 1.00 93.81 119 ASP A O 1
ATOM 976 N N . ILE A 1 120 ? 18.770 -0.309 -25.948 1.00 94.81 120 ILE A N 1
ATOM 977 C CA . ILE A 1 120 ? 18.485 1.118 -26.160 1.00 94.81 120 ILE A CA 1
ATOM 978 C C . ILE A 1 120 ? 19.452 1.961 -25.324 1.00 94.81 120 ILE A C 1
ATOM 980 O O . ILE A 1 120 ? 19.708 1.667 -24.149 1.00 94.81 120 ILE A O 1
ATOM 984 N N . ALA A 1 121 ? 19.976 3.043 -25.909 1.00 91.62 121 ALA A N 1
ATOM 985 C CA . ALA A 1 121 ? 20.836 3.969 -25.185 1.00 91.62 121 ALA A CA 1
ATOM 986 C C . ALA A 1 121 ? 20.050 4.654 -24.048 1.00 91.62 121 ALA A C 1
ATOM 988 O O . ALA A 1 121 ? 18.915 5.075 -24.254 1.00 91.62 121 ALA A O 1
ATOM 989 N N . PRO A 1 122 ? 20.635 4.860 -22.852 1.00 88.25 122 PRO A N 1
ATOM 990 C CA . PRO A 1 122 ? 19.919 5.467 -21.724 1.00 88.25 122 PRO A CA 1
ATOM 991 C C . PRO A 1 122 ? 19.312 6.849 -22.002 1.00 88.25 122 PRO A C 1
ATOM 993 O O . PRO A 1 122 ? 18.373 7.233 -21.316 1.00 88.25 122 PRO A O 1
ATOM 996 N N . LYS A 1 123 ? 19.854 7.586 -22.983 1.00 89.81 123 LYS A N 1
ATOM 997 C CA . LYS A 1 123 ? 19.318 8.879 -23.427 1.00 89.81 123 LYS A CA 1
ATOM 998 C C . LYS A 1 123 ? 18.012 8.753 -24.211 1.00 89.81 123 LYS A C 1
ATOM 1000 O O . LYS A 1 123 ? 17.225 9.678 -24.161 1.00 89.81 123 LYS A O 1
ATOM 1005 N N . ASP A 1 124 ? 17.809 7.641 -24.913 1.00 91.88 124 ASP A N 1
ATOM 1006 C CA . ASP A 1 124 ? 16.618 7.408 -25.738 1.00 91.88 124 ASP A CA 1
ATOM 1007 C C . ASP A 1 124 ? 15.474 6.769 -24.926 1.00 91.88 124 ASP A C 1
ATOM 1009 O O . ASP A 1 124 ? 14.333 6.731 -25.374 1.00 91.88 124 ASP A O 1
ATOM 1013 N N . LEU A 1 125 ? 15.775 6.242 -23.731 1.00 89.19 125 LEU A N 1
ATOM 1014 C CA . LEU A 1 125 ? 14.781 5.773 -22.756 1.00 89.19 125 LEU A CA 1
ATOM 1015 C C . LEU A 1 125 ? 14.185 6.902 -21.899 1.00 89.19 125 LEU A C 1
ATOM 1017 O O . LEU A 1 125 ? 13.213 6.653 -21.184 1.00 89.19 125 LEU A O 1
ATOM 1021 N N . GLU A 1 126 ? 14.813 8.079 -21.895 1.00 84.69 126 GLU A N 1
ATOM 1022 C CA . GLU A 1 126 ? 14.354 9.292 -21.203 1.00 84.69 126 GLU A CA 1
ATOM 1023 C C . GLU A 1 126 ? 13.490 10.160 -22.116 1.00 84.69 126 GLU A C 1
ATOM 1025 O O . GLU A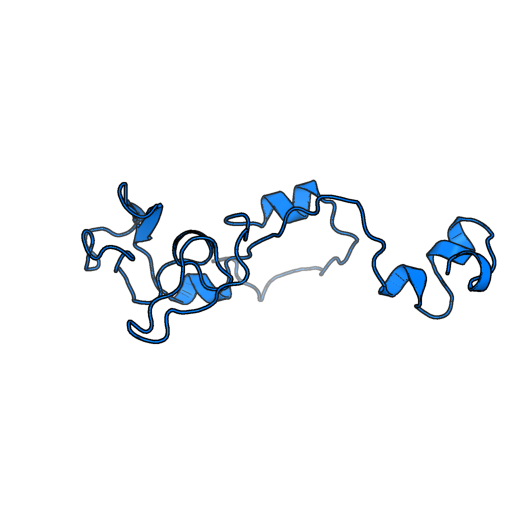 1 126 ? 12.449 10.637 -21.611 1.00 84.69 126 GLU A O 1
#